Protein AF-K1SZ89-F1 (afdb_monomer)

Radius of gyration: 20.8 Å; Cα contacts (8 Å, |Δi|>4): 17; chains: 1; bounding box: 45×23×49 Å

Sequence (75 aa):
MSKSKEIRLLNDRLDYYTMEVEDDQFDAEEVIRILKRLDELEPLPEPDMSAEESLEAFWEYVKEREREEKIIAGR

Structure (mmCIF, N/CA/C/O backbone):
data_AF-K1SZ89-F1
#
_entry.id   AF-K1SZ89-F1
#
loop_
_atom_site.group_PDB
_atom_site.id
_atom_site.type_symbol
_atom_site.label_atom_id
_atom_site.label_alt_id
_atom_site.label_comp_id
_atom_site.label_asym_id
_atom_site.label_entity_id
_atom_site.label_seq_id
_atom_site.pdbx_PDB_ins_code
_atom_site.Cartn_x
_atom_site.Cartn_y
_atom_site.Cartn_z
_atom_site.occupancy
_atom_site.B_iso_or_equiv
_atom_site.auth_seq_id
_atom_site.auth_comp_id
_atom_site.auth_asym_id
_atom_site.auth_atom_id
_atom_site.pdbx_PDB_model_num
ATOM 1 N N . MET A 1 1 ? 16.591 10.135 -15.136 1.00 67.06 1 MET A N 1
ATOM 2 C CA . MET A 1 1 ? 15.231 10.704 -14.982 1.00 67.06 1 MET A CA 1
ATOM 3 C C . MET A 1 1 ? 15.150 11.347 -13.605 1.00 67.06 1 MET A C 1
ATOM 5 O O . MET A 1 1 ? 15.853 10.883 -12.721 1.00 67.06 1 MET A O 1
ATOM 9 N N . SER A 1 2 ? 14.391 12.431 -13.420 1.00 89.44 2 SER A N 1
ATOM 10 C CA . SER A 1 2 ? 14.166 12.971 -12.066 1.00 89.44 2 SER A CA 1
ATOM 11 C C . SER A 1 2 ? 13.196 12.061 -11.311 1.00 89.44 2 SER A C 1
ATOM 13 O O . SER A 1 2 ? 12.228 11.602 -11.919 1.00 89.44 2 SER A O 1
ATOM 15 N N . LYS A 1 3 ? 13.426 11.851 -10.010 1.00 90.56 3 LYS A N 1
ATOM 16 C CA . LYS A 1 3 ? 12.587 11.041 -9.111 1.00 90.56 3 LYS A CA 1
ATOM 17 C C . LYS A 1 3 ? 11.094 11.360 -9.267 1.00 90.56 3 LYS A C 1
ATOM 19 O O . LYS A 1 3 ? 10.296 10.471 -9.530 1.00 90.56 3 LYS A O 1
ATOM 24 N N . SER A 1 4 ? 10.729 12.641 -9.228 1.00 91.94 4 SER A N 1
ATOM 25 C CA . SER A 1 4 ? 9.332 13.084 -9.365 1.00 91.94 4 SER A CA 1
ATOM 26 C C . SER A 1 4 ? 8.726 12.760 -10.733 1.00 91.94 4 SER A C 1
ATOM 28 O O . SER A 1 4 ? 7.529 12.524 -10.846 1.00 91.94 4 SER A O 1
ATOM 30 N N . LYS A 1 5 ? 9.544 12.741 -11.793 1.00 94.62 5 LYS A N 1
ATOM 31 C CA . LYS A 1 5 ? 9.084 12.385 -13.142 1.00 94.62 5 LYS A CA 1
ATOM 32 C C . LYS A 1 5 ? 8.846 10.880 -13.266 1.00 94.62 5 LYS A C 1
ATOM 34 O O . LYS A 1 5 ? 7.9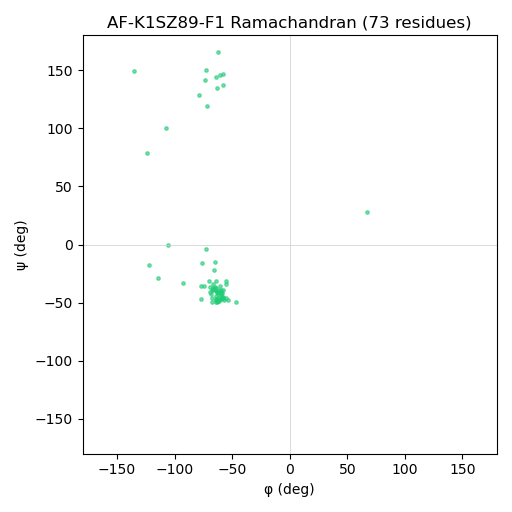37 10.486 -13.980 1.00 94.62 5 LYS A O 1
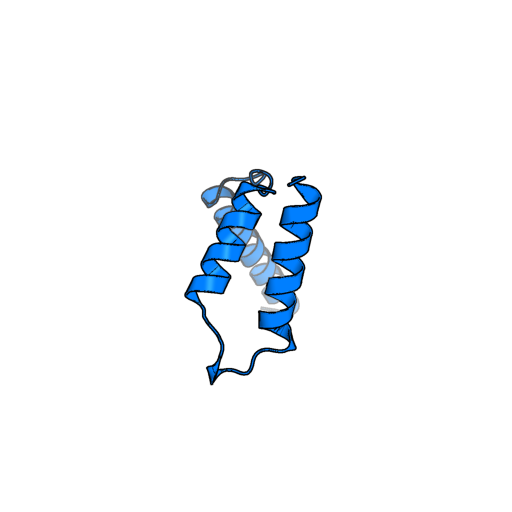ATOM 39 N N . GLU A 1 6 ? 9.663 10.067 -12.603 1.00 95.44 6 GLU A N 1
ATOM 40 C CA . GLU A 1 6 ? 9.494 8.612 -12.557 1.00 95.44 6 GLU A CA 1
ATOM 41 C C . GLU A 1 6 ? 8.237 8.227 -11.774 1.00 95.44 6 GLU A C 1
ATOM 43 O O . GLU A 1 6 ? 7.399 7.526 -12.326 1.00 95.44 6 GLU A O 1
ATOM 48 N N . ILE A 1 7 ? 8.047 8.781 -10.569 1.00 96.00 7 ILE A N 1
ATOM 49 C CA . ILE A 1 7 ? 6.831 8.579 -9.758 1.00 96.00 7 ILE A CA 1
ATOM 50 C C . ILE A 1 7 ? 5.577 8.922 -10.567 1.00 96.00 7 ILE A C 1
ATOM 52 O O . ILE A 1 7 ? 4.651 8.124 -10.635 1.00 96.00 7 ILE A O 1
ATOM 56 N N . ARG A 1 8 ? 5.572 10.075 -11.251 1.00 96.50 8 ARG A N 1
ATOM 57 C CA . ARG A 1 8 ? 4.429 10.474 -12.080 1.00 96.50 8 ARG A CA 1
ATOM 58 C C . ARG A 1 8 ? 4.113 9.450 -13.172 1.00 96.50 8 ARG A C 1
ATOM 60 O O . ARG A 1 8 ? 2.961 9.089 -13.328 1.00 96.50 8 ARG A O 1
ATOM 67 N N . LEU A 1 9 ? 5.124 8.956 -13.891 1.00 96.75 9 LEU A N 1
ATOM 68 C CA . LEU A 1 9 ? 4.917 7.955 -14.946 1.00 96.75 9 LEU A CA 1
ATOM 69 C C . LEU A 1 9 ? 4.431 6.605 -14.400 1.00 96.75 9 LEU A C 1
ATOM 71 O O . LEU A 1 9 ? 3.684 5.909 -15.081 1.00 96.75 9 LEU A O 1
ATOM 75 N N . LEU A 1 10 ? 4.880 6.220 -13.203 1.00 96.69 10 LEU A N 1
ATOM 76 C CA . LEU A 1 10 ? 4.414 5.007 -12.532 1.00 96.69 10 LEU A CA 1
ATOM 77 C C . LEU A 1 10 ? 2.949 5.147 -12.102 1.00 96.69 10 LEU A C 1
ATOM 79 O O . LEU A 1 10 ? 2.174 4.226 -12.346 1.00 96.69 10 LEU A O 1
ATOM 83 N N . ASN A 1 11 ? 2.560 6.305 -11.562 1.00 95.75 11 ASN A N 1
ATOM 84 C CA . ASN A 1 11 ? 1.168 6.604 -11.219 1.00 95.75 11 ASN A CA 1
ATOM 85 C C . ASN A 1 11 ? 0.269 6.639 -12.460 1.00 95.75 11 ASN A C 1
ATOM 87 O O . ASN A 1 11 ? -0.736 5.943 -12.475 1.00 95.75 11 ASN A O 1
ATOM 91 N N . ASP A 1 12 ? 0.682 7.318 -13.538 1.00 96.19 12 ASP A N 1
ATOM 92 C CA . ASP A 1 12 ? -0.072 7.342 -14.804 1.00 96.19 12 ASP A CA 1
ATOM 93 C C . ASP A 1 12 ? -0.328 5.911 -15.333 1.00 96.19 12 ASP A C 1
ATOM 95 O O . ASP A 1 12 ? -1.364 5.615 -15.929 1.00 96.19 12 ASP A O 1
ATOM 99 N N . ARG A 1 13 ? 0.623 4.992 -15.113 1.00 95.50 13 ARG A N 1
ATOM 100 C CA . ARG A 1 13 ? 0.479 3.586 -15.508 1.00 95.50 13 ARG A CA 1
ATOM 101 C C . ARG A 1 13 ? -0.430 2.792 -14.568 1.00 95.50 13 ARG A C 1
ATOM 103 O O . ARG A 1 13 ? -1.142 1.914 -15.047 1.00 95.50 13 ARG A O 1
ATOM 110 N N . LEU A 1 14 ? -0.419 3.069 -13.265 1.00 95.81 14 LEU A N 1
ATOM 111 C CA . LEU A 1 14 ? -1.381 2.478 -12.326 1.00 95.81 14 LEU A CA 1
ATOM 112 C C . LEU A 1 14 ? -2.808 2.948 -12.606 1.00 95.81 14 LEU A C 1
ATOM 114 O O . LEU A 1 14 ? -3.728 2.136 -12.536 1.00 95.81 14 LEU A O 1
ATOM 118 N N . ASP A 1 15 ? -2.983 4.214 -12.977 1.00 95.94 15 ASP A N 1
ATOM 119 C CA . ASP A 1 15 ? -4.285 4.759 -13.360 1.00 95.94 15 ASP A CA 1
ATOM 120 C C . ASP A 1 15 ? -4.851 4.001 -14.568 1.00 95.94 15 ASP A C 1
ATOM 122 O O . ASP A 1 15 ? -6.010 3.594 -14.544 1.00 95.94 15 ASP A O 1
ATOM 126 N N . TYR A 1 16 ? -4.020 3.690 -15.572 1.00 94.62 16 TYR A N 1
ATOM 127 C CA . TYR A 1 16 ? -4.413 2.828 -16.695 1.00 94.62 16 TYR A CA 1
ATOM 128 C C . TYR A 1 16 ? -4.905 1.447 -16.231 1.00 94.62 16 TYR A C 1
ATOM 130 O O . TYR A 1 16 ? -5.983 1.016 -16.633 1.00 94.62 16 TYR A O 1
ATOM 138 N N . TYR A 1 17 ? -4.165 0.778 -15.338 1.00 93.56 17 TYR A N 1
ATOM 139 C CA . TYR A 1 17 ? -4.579 -0.519 -14.780 1.00 93.56 17 TYR A CA 1
ATOM 140 C C . TYR A 1 17 ? -5.840 -0.448 -13.909 1.00 93.56 17 TYR A C 1
ATOM 142 O O . TYR A 1 17 ? -6.495 -1.467 -13.716 1.00 93.56 17 TYR A O 1
ATOM 150 N N . THR A 1 18 ? -6.171 0.728 -13.375 1.00 91.06 18 THR A N 1
ATOM 151 C CA . THR A 1 18 ? -7.320 0.925 -12.481 1.00 91.06 18 THR A CA 1
ATOM 152 C C . THR A 1 18 ? -8.579 1.352 -13.237 1.00 91.06 18 THR A C 1
ATOM 154 O O . THR A 1 18 ? -9.683 1.015 -12.816 1.00 91.06 18 THR A O 1
ATOM 157 N N . MET A 1 19 ? -8.432 2.120 -14.323 1.00 90.81 19 MET A N 1
ATOM 158 C CA . MET A 1 19 ? -9.552 2.787 -15.000 1.00 90.81 19 MET A CA 1
ATOM 159 C C . MET A 1 19 ? -9.823 2.288 -16.420 1.00 90.81 19 MET A C 1
ATOM 161 O O . MET A 1 19 ? -10.963 2.374 -16.867 1.00 90.81 19 MET A O 1
ATOM 165 N N . GLU A 1 20 ? -8.806 1.802 -17.133 1.00 87.56 20 GLU A N 1
ATOM 166 C CA . GLU A 1 20 ? -8.877 1.596 -18.589 1.00 87.56 20 GLU A CA 1
ATOM 167 C C . GLU A 1 20 ? -8.614 0.142 -19.016 1.00 87.56 20 GLU A C 1
ATOM 169 O O . GLU A 1 20 ? -8.931 -0.238 -20.141 1.00 87.56 20 GLU A O 1
ATOM 174 N N . VAL A 1 21 ? -8.008 -0.674 -18.149 1.00 90.38 21 VAL A N 1
ATOM 175 C CA . VAL A 1 21 ? -7.711 -2.084 -18.429 1.00 90.38 21 VAL A CA 1
ATOM 176 C C . VAL A 1 21 ? -8.950 -2.951 -18.253 1.00 90.38 21 VAL A C 1
ATOM 178 O O . VAL A 1 21 ? -9.582 -2.947 -17.202 1.00 90.38 21 VAL A O 1
ATOM 181 N N . GLU A 1 22 ? -9.239 -3.746 -19.279 1.00 90.44 22 GLU A N 1
ATOM 182 C CA . GLU A 1 22 ? -10.177 -4.865 -19.205 1.00 90.44 22 GLU A CA 1
ATOM 183 C C . GLU A 1 22 ? -9.564 -6.028 -18.405 1.00 90.44 22 GLU A C 1
ATOM 185 O O . GLU A 1 22 ? -8.349 -6.248 -18.432 1.00 90.44 22 GLU A O 1
ATOM 190 N N . ASP A 1 23 ? -10.399 -6.819 -17.728 1.00 87.81 23 ASP A N 1
ATOM 191 C CA . ASP A 1 23 ? -9.950 -7.906 -16.841 1.00 87.81 23 ASP A CA 1
ATOM 192 C C . ASP A 1 23 ? -9.023 -8.929 -17.534 1.00 87.81 23 ASP A C 1
ATOM 194 O O . ASP A 1 23 ? -8.141 -9.507 -16.899 1.00 87.81 23 ASP A O 1
ATOM 198 N N . ASP A 1 24 ? -9.197 -9.158 -18.841 1.00 91.56 24 ASP A N 1
ATOM 199 C CA . ASP A 1 24 ? -8.396 -10.099 -19.637 1.00 91.56 24 ASP A CA 1
ATOM 200 C C . ASP A 1 24 ? -6.995 -9.573 -19.996 1.00 91.56 24 ASP A C 1
ATOM 202 O O . ASP A 1 24 ? -6.117 -10.352 -20.377 1.00 91.56 24 ASP A O 1
ATOM 206 N N . GLN A 1 25 ? -6.776 -8.266 -19.856 1.00 92.00 25 GLN A N 1
ATOM 207 C CA . GLN A 1 25 ? -5.504 -7.586 -20.103 1.00 92.00 25 GLN A CA 1
ATOM 208 C C . GLN A 1 25 ? -4.791 -7.186 -18.806 1.00 92.00 25 GLN A C 1
ATOM 210 O O . GLN A 1 25 ? -3.695 -6.616 -18.853 1.00 92.00 25 GLN A O 1
ATOM 215 N N . PHE A 1 26 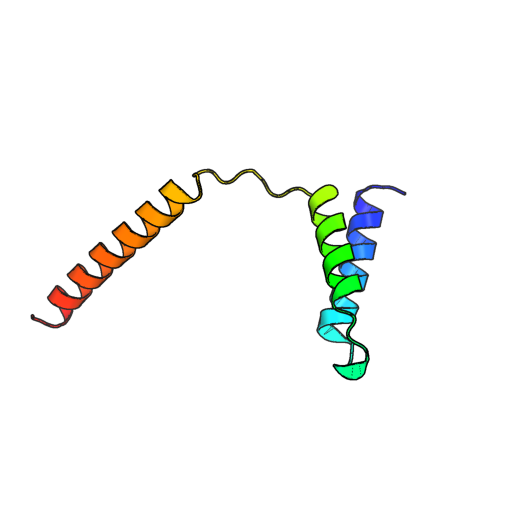? -5.391 -7.477 -17.650 1.00 94.06 26 PHE A N 1
ATOM 216 C CA . PHE A 1 26 ? -4.813 -7.159 -16.355 1.00 94.06 26 PHE A CA 1
ATOM 217 C C . PHE A 1 26 ? -3.611 -8.057 -16.039 1.00 94.06 26 PHE A C 1
ATOM 219 O O . PHE A 1 26 ? -3.722 -9.277 -15.923 1.00 94.06 26 PHE A O 1
ATOM 226 N N . ASP A 1 27 ? -2.450 -7.428 -15.859 1.00 95.69 27 ASP A N 1
ATOM 227 C CA . ASP A 1 27 ? -1.195 -8.078 -15.476 1.00 95.69 27 ASP A CA 1
ATOM 228 C C . ASP A 1 27 ? -0.875 -7.722 -14.018 1.00 95.69 27 ASP A C 1
ATOM 230 O O . ASP A 1 27 ? -0.388 -6.629 -13.704 1.00 95.69 27 ASP A O 1
ATOM 234 N N . ALA A 1 28 ? -1.181 -8.654 -13.115 1.00 95.06 28 ALA A N 1
ATOM 235 C CA . ALA A 1 28 ? -0.970 -8.473 -11.685 1.00 95.06 28 ALA A CA 1
ATOM 236 C C . ALA A 1 28 ? 0.523 -8.346 -11.342 1.00 95.06 28 ALA A C 1
ATOM 238 O O . ALA A 1 28 ? 0.897 -7.566 -10.463 1.00 95.06 28 ALA A O 1
ATOM 239 N N . GLU A 1 29 ? 1.392 -9.083 -12.034 1.00 96.88 29 GLU A N 1
ATOM 240 C CA . GLU A 1 29 ? 2.835 -9.047 -11.829 1.00 96.88 29 GLU A CA 1
ATOM 241 C C . GLU A 1 29 ? 3.433 -7.681 -12.191 1.00 96.88 29 GLU A C 1
ATOM 243 O O . GLU A 1 29 ? 4.316 -7.186 -11.478 1.00 96.88 29 GLU A O 1
ATOM 248 N N . GLU A 1 30 ? 2.952 -7.042 -13.260 1.00 95.38 30 GLU A N 1
ATOM 249 C CA . GLU A 1 30 ? 3.335 -5.672 -13.606 1.00 95.38 30 GLU A CA 1
ATOM 250 C C . GLU A 1 30 ? 2.889 -4.685 -12.527 1.00 95.38 30 GLU A C 1
ATOM 252 O O . GLU A 1 30 ? 3.711 -3.889 -12.067 1.00 95.38 30 GLU A O 1
ATOM 257 N N . VAL A 1 31 ? 1.625 -4.746 -12.095 1.00 96.38 31 VAL A N 1
ATOM 258 C CA . VAL A 1 31 ? 1.091 -3.849 -11.056 1.00 96.38 31 VAL A CA 1
ATOM 259 C C . VAL A 1 31 ? 1.898 -3.982 -9.766 1.00 96.38 31 VAL A C 1
ATOM 261 O O . VAL A 1 31 ? 2.356 -2.981 -9.215 1.00 96.38 31 VAL A O 1
ATOM 264 N N . ILE A 1 32 ? 2.180 -5.212 -9.327 1.00 97.12 32 ILE A N 1
ATOM 265 C CA . ILE A 1 32 ? 3.015 -5.475 -8.148 1.00 97.12 32 ILE A CA 1
ATOM 266 C C . ILE A 1 32 ? 4.420 -4.883 -8.326 1.00 97.12 32 ILE A C 1
ATOM 268 O O . ILE A 1 32 ? 4.984 -4.329 -7.380 1.00 97.12 32 ILE A O 1
ATOM 272 N N . ARG A 1 33 ? 5.013 -4.986 -9.521 1.00 97.19 33 ARG A N 1
ATOM 273 C CA . ARG A 1 33 ? 6.341 -4.421 -9.795 1.00 97.19 33 ARG A CA 1
ATOM 274 C C . ARG A 1 33 ? 6.334 -2.893 -9.766 1.00 97.19 33 ARG A C 1
ATOM 276 O O . ARG A 1 33 ? 7.288 -2.308 -9.254 1.00 97.19 33 ARG A O 1
ATOM 283 N N . ILE A 1 34 ? 5.282 -2.260 -10.284 1.00 96.75 34 ILE A N 1
ATOM 284 C CA . ILE A 1 34 ? 5.106 -0.804 -10.229 1.00 96.75 34 ILE A CA 1
ATOM 285 C C . ILE A 1 34 ? 4.974 -0.340 -8.774 1.00 96.75 34 ILE A C 1
ATOM 287 O O . ILE A 1 34 ? 5.693 0.574 -8.374 1.00 96.75 34 ILE A O 1
ATOM 291 N N . LEU A 1 35 ? 4.134 -1.005 -7.975 1.00 95.75 35 LEU A N 1
ATOM 292 C CA . LEU A 1 35 ? 3.931 -0.674 -6.560 1.00 95.75 35 LEU A CA 1
ATOM 293 C C . LEU A 1 35 ? 5.227 -0.789 -5.752 1.00 95.75 35 LEU A C 1
ATOM 295 O O . LEU A 1 35 ? 5.611 0.162 -5.082 1.00 95.75 35 LEU A O 1
ATOM 299 N N . LYS A 1 36 ? 5.982 -1.884 -5.907 1.00 95.31 36 LYS A N 1
ATOM 300 C CA . LYS A 1 36 ? 7.292 -2.033 -5.243 1.00 95.31 36 LYS A CA 1
ATOM 301 C C . LYS A 1 36 ? 8.263 -0.913 -5.610 1.00 95.31 36 LYS A C 1
ATOM 303 O O . LYS A 1 36 ? 9.013 -0.435 -4.765 1.00 95.31 36 LYS A O 1
ATOM 308 N N . ARG A 1 37 ? 8.264 -0.489 -6.878 1.00 96.31 37 ARG A N 1
ATOM 309 C CA . ARG A 1 37 ? 9.125 0.608 -7.325 1.00 96.31 37 ARG A CA 1
ATOM 310 C C . ARG A 1 37 ? 8.689 1.948 -6.734 1.00 96.31 37 ARG A C 1
ATOM 312 O O . ARG A 1 37 ? 9.548 2.770 -6.426 1.00 96.31 37 ARG A O 1
ATOM 319 N N . LEU A 1 38 ? 7.386 2.173 -6.585 1.00 95.62 38 LEU A N 1
ATOM 320 C CA . LEU A 1 38 ? 6.863 3.348 -5.894 1.00 95.62 38 LEU A CA 1
ATOM 321 C C . LEU A 1 38 ? 7.264 3.344 -4.420 1.00 95.62 38 LEU A C 1
ATOM 323 O O . LEU A 1 38 ? 7.776 4.363 -3.978 1.00 95.62 38 LEU A O 1
ATOM 327 N N . ASP A 1 39 ? 7.169 2.211 -3.719 1.00 93.75 39 ASP A N 1
ATOM 328 C CA . ASP A 1 39 ? 7.615 2.090 -2.321 1.00 93.75 39 ASP A CA 1
ATOM 329 C C . ASP A 1 39 ? 9.115 2.403 -2.156 1.00 93.75 39 ASP A C 1
ATOM 331 O O . ASP A 1 39 ? 9.525 3.056 -1.200 1.00 93.75 39 ASP A O 1
ATOM 335 N N . GLU A 1 40 ? 9.964 1.982 -3.100 1.00 94.06 40 GLU A N 1
ATOM 336 C 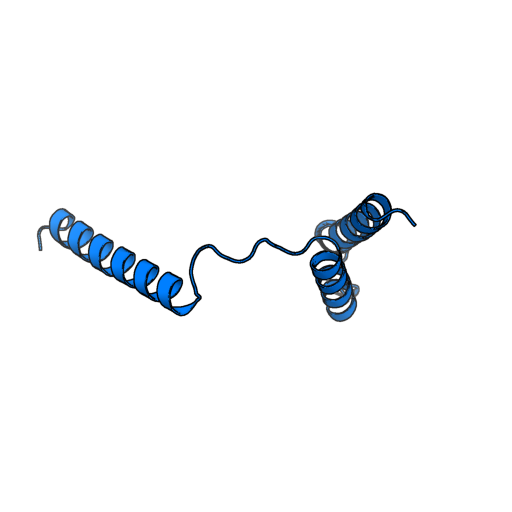CA . GLU A 1 40 ? 11.396 2.326 -3.091 1.00 94.06 40 GLU A CA 1
ATOM 337 C C . GLU A 1 40 ? 11.651 3.822 -3.327 1.00 94.06 40 GLU A C 1
ATOM 339 O O . GLU A 1 40 ? 12.600 4.402 -2.789 1.00 94.06 40 GLU A O 1
ATOM 344 N N . LEU A 1 41 ? 10.854 4.443 -4.199 1.00 94.62 41 LEU A N 1
ATOM 345 C CA . LEU A 1 41 ? 11.004 5.851 -4.545 1.00 94.62 41 LEU A CA 1
ATOM 346 C C . LEU A 1 41 ? 10.435 6.734 -3.435 1.00 94.62 41 LEU A C 1
ATOM 348 O O . LEU A 1 41 ? 11.090 7.686 -3.020 1.00 94.62 41 LEU A O 1
ATOM 352 N N . GLU A 1 42 ? 9.249 6.442 -2.938 1.00 91.56 42 GLU A N 1
ATOM 353 C CA . GLU A 1 42 ? 8.553 7.186 -1.897 1.00 91.56 42 GLU A CA 1
ATOM 354 C C . GLU A 1 42 ? 8.209 6.235 -0.748 1.00 91.56 42 GLU A C 1
ATOM 356 O O . GLU A 1 42 ? 7.075 5.774 -0.642 1.00 91.56 42 GLU A O 1
ATOM 361 N N . PRO A 1 43 ? 9.201 5.914 0.107 1.00 88.31 43 PRO A N 1
ATOM 362 C CA . PRO A 1 43 ? 8.963 5.026 1.227 1.00 88.31 43 PRO A CA 1
ATOM 363 C C . PRO A 1 43 ? 7.954 5.665 2.170 1.00 88.31 43 PRO A C 1
ATOM 365 O O . PRO A 1 43 ? 8.057 6.850 2.510 1.00 88.31 43 PRO A O 1
ATOM 368 N N . LEU A 1 44 ? 6.991 4.857 2.605 1.00 86.44 44 LEU A N 1
ATOM 369 C CA . LEU A 1 44 ? 6.077 5.252 3.662 1.00 86.44 44 LEU A CA 1
ATOM 370 C C . LEU A 1 44 ? 6.874 5.553 4.940 1.00 86.44 44 LEU A C 1
ATOM 372 O O . LEU A 1 44 ? 7.900 4.909 5.190 1.00 86.44 44 LEU A O 1
ATOM 376 N N . PRO A 1 45 ? 6.431 6.532 5.746 1.00 86.88 45 PRO A N 1
ATOM 377 C 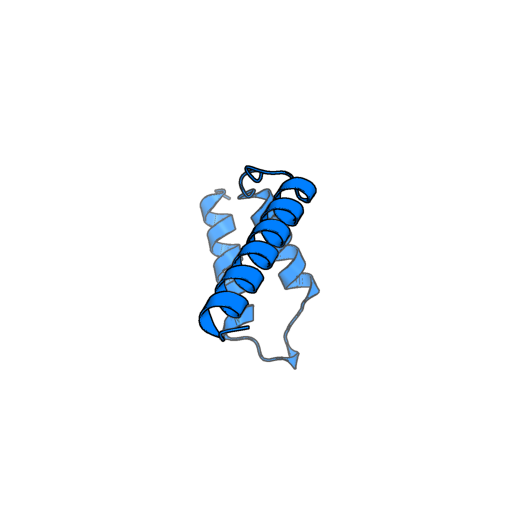CA . PRO A 1 45 ? 7.024 6.744 7.054 1.00 86.88 45 PRO A CA 1
ATOM 378 C C . PRO A 1 45 ? 6.906 5.462 7.880 1.00 86.88 45 PRO A C 1
ATOM 380 O O . PRO A 1 45 ? 5.930 4.716 7.756 1.00 86.88 45 PRO A O 1
ATOM 383 N N . GLU A 1 46 ? 7.904 5.213 8.727 1.00 85.06 46 GLU A N 1
ATOM 384 C CA . GLU A 1 46 ? 7.796 4.146 9.715 1.00 85.06 46 GLU A CA 1
ATOM 385 C C . GLU A 1 46 ? 6.565 4.408 10.596 1.00 85.06 46 GLU A C 1
ATOM 387 O O . GLU A 1 46 ? 6.304 5.563 10.948 1.00 85.06 46 GLU A O 1
ATOM 392 N N . PRO A 1 47 ? 5.773 3.371 10.909 1.00 87.19 47 PRO A N 1
ATOM 393 C CA . PRO A 1 47 ? 4.597 3.546 11.741 1.00 87.19 47 PRO A CA 1
ATOM 394 C C . PRO A 1 47 ? 5.008 4.006 13.144 1.00 87.19 47 PRO A C 1
ATOM 396 O O . PRO A 1 47 ? 6.011 3.550 13.690 1.00 87.19 47 PRO A O 1
ATOM 399 N N . ASP A 1 48 ? 4.190 4.869 13.750 1.00 88.31 48 ASP A N 1
ATOM 400 C CA . ASP A 1 48 ? 4.428 5.396 15.104 1.00 88.31 48 ASP A CA 1
ATOM 401 C C . ASP A 1 48 ? 4.363 4.310 16.198 1.00 88.31 48 ASP A C 1
ATOM 403 O O . ASP A 1 48 ? 4.783 4.538 17.332 1.00 88.31 48 ASP A O 1
ATOM 407 N N . MET A 1 49 ? 3.813 3.139 15.868 1.00 90.31 49 MET A N 1
ATOM 408 C CA . MET A 1 49 ? 3.654 1.984 16.748 1.00 90.31 49 MET A CA 1
ATOM 409 C C . MET A 1 49 ? 4.055 0.709 16.008 1.00 90.31 49 MET A C 1
ATOM 411 O O . MET A 1 49 ? 3.863 0.585 14.795 1.00 90.31 49 MET A O 1
ATOM 415 N N . SER A 1 50 ? 4.561 -0.274 16.748 1.00 93.12 50 SER A N 1
ATOM 416 C CA . SER A 1 50 ? 4.777 -1.618 16.211 1.00 93.12 50 SER A CA 1
ATOM 417 C C . SER A 1 50 ? 3.461 -2.277 15.778 1.00 93.12 50 SER A C 1
ATOM 419 O O . SER A 1 50 ? 2.358 -1.835 16.124 1.00 93.12 50 SER A O 1
ATOM 421 N N . ALA A 1 51 ? 3.567 -3.366 15.012 1.00 93.00 51 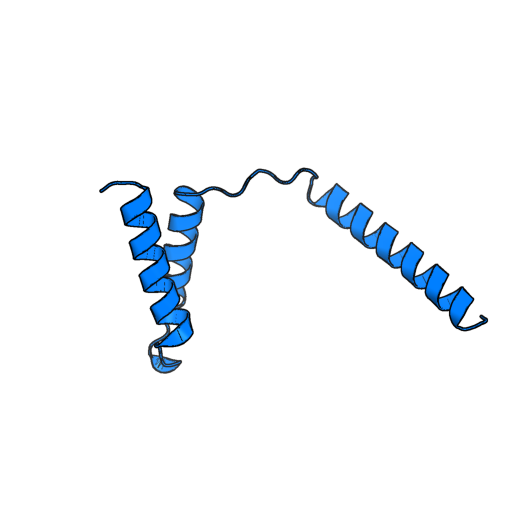ALA A N 1
ATOM 422 C CA . ALA A 1 51 ? 2.401 -4.155 14.629 1.00 93.00 51 ALA A CA 1
ATOM 423 C C . ALA A 1 51 ? 1.701 -4.738 15.867 1.00 93.00 51 ALA A C 1
ATOM 425 O O . ALA A 1 51 ? 0.473 -4.731 15.936 1.00 93.00 51 ALA A O 1
ATOM 426 N N . GLU A 1 52 ? 2.471 -5.193 16.858 1.00 95.44 52 GLU A N 1
ATOM 427 C CA . GLU A 1 52 ? 1.959 -5.711 18.125 1.00 95.44 52 GLU A CA 1
ATOM 428 C C . GLU A 1 52 ? 1.203 -4.641 18.919 1.00 95.44 52 GLU A C 1
ATOM 430 O O . GLU A 1 52 ? 0.060 -4.878 19.308 1.00 95.44 52 GLU A O 1
ATOM 435 N N . GLU A 1 53 ? 1.791 -3.454 19.100 1.00 95.88 53 GLU A N 1
ATOM 436 C CA . GLU A 1 53 ? 1.142 -2.335 19.801 1.00 95.88 53 GLU A CA 1
ATOM 437 C C . GLU A 1 53 ? -0.120 -1.868 19.066 1.00 95.88 53 GLU A C 1
ATOM 439 O O . GLU A 1 53 ? -1.155 -1.628 19.687 1.00 95.88 53 GLU A O 1
ATOM 444 N N . SER A 1 54 ? -0.073 -1.803 17.732 1.00 94.12 54 SER A N 1
ATOM 445 C CA . SER A 1 54 ? -1.230 -1.434 16.908 1.00 94.12 54 SER A CA 1
ATOM 446 C C . SER A 1 54 ? -2.375 -2.441 17.048 1.00 94.12 54 SER A C 1
ATOM 448 O O . SER A 1 54 ? -3.543 -2.057 17.133 1.00 94.12 54 SER A O 1
ATOM 450 N N . LEU A 1 55 ? -2.055 -3.739 17.091 1.00 96.44 55 LEU A N 1
ATOM 451 C CA . LEU A 1 55 ? -3.043 -4.797 17.298 1.00 96.44 55 LEU A CA 1
ATOM 452 C C . LEU A 1 55 ? -3.614 -4.768 18.716 1.00 96.44 55 LEU A C 1
ATOM 454 O O . LEU A 1 55 ? -4.821 -4.947 18.883 1.00 96.44 55 LEU A O 1
ATOM 458 N N . GLU A 1 56 ? -2.781 -4.539 19.730 1.00 96.81 56 GLU A N 1
ATOM 459 C CA . GLU A 1 56 ? -3.237 -4.415 21.114 1.00 96.81 56 GLU A CA 1
ATOM 460 C C . GLU A 1 56 ? -4.199 -3.231 21.277 1.00 96.81 56 GLU A C 1
ATOM 462 O O . GLU A 1 56 ? -5.316 -3.426 21.766 1.00 96.81 56 GLU A O 1
ATOM 467 N N . ALA A 1 57 ? -3.829 -2.053 20.765 1.00 96.19 57 ALA A N 1
ATOM 468 C CA . ALA A 1 57 ? -4.672 -0.859 20.776 1.00 96.19 57 ALA A CA 1
ATOM 469 C C . ALA A 1 57 ? -6.003 -1.083 20.037 1.00 96.19 57 ALA A C 1
ATOM 471 O O . ALA A 1 57 ? -7.068 -0.689 20.519 1.00 96.19 57 ALA A O 1
ATOM 472 N N . PHE A 1 58 ? -5.974 -1.768 18.888 1.00 96.56 58 PHE A N 1
ATOM 473 C CA . PHE A 1 58 ? -7.188 -2.133 18.159 1.00 96.56 58 PHE A CA 1
ATOM 474 C C . PHE A 1 58 ? -8.117 -3.024 18.998 1.00 96.56 58 PHE A C 1
ATOM 476 O O . PHE A 1 58 ? -9.318 -2.763 19.082 1.00 96.56 58 PHE A O 1
ATOM 483 N N . TRP A 1 59 ? -7.590 -4.062 19.653 1.00 97.69 59 TRP A N 1
ATOM 484 C CA . TRP A 1 59 ? -8.410 -4.952 20.479 1.00 97.69 59 TRP A CA 1
ATOM 485 C C . TRP A 1 59 ? -8.916 -4.291 21.761 1.00 97.69 59 TRP A C 1
ATOM 487 O O . TRP A 1 59 ? -10.005 -4.631 22.229 1.00 97.69 59 TRP A O 1
ATOM 497 N N . GLU A 1 60 ? -8.156 -3.362 22.339 1.00 97.44 60 GLU A N 1
ATOM 498 C CA . GLU A 1 60 ? -8.622 -2.533 23.450 1.00 97.44 60 GLU A CA 1
ATOM 499 C C . GLU A 1 60 ? -9.815 -1.671 23.026 1.00 97.44 60 GLU A C 1
ATOM 501 O O . GLU A 1 60 ? -10.868 -1.732 23.667 1.00 97.44 60 GLU A O 1
ATOM 506 N N . TYR A 1 61 ? -9.702 -0.987 21.884 1.00 96.94 61 TYR A N 1
ATOM 507 C CA . TYR A 1 61 ? -10.801 -0.227 21.292 1.00 96.94 61 TYR A CA 1
ATOM 508 C C . TYR A 1 61 ? -12.047 -1.096 21.059 1.00 96.94 61 TYR A C 1
ATOM 510 O O . TYR A 1 61 ? -13.154 -0.712 21.435 1.00 96.94 61 TYR A O 1
ATOM 518 N N . VAL A 1 62 ? -11.887 -2.301 20.498 1.00 96.75 62 VAL A N 1
ATOM 519 C CA . VAL A 1 62 ? -13.010 -3.234 20.282 1.00 96.75 62 VAL A CA 1
ATOM 520 C C . VAL A 1 62 ? -13.700 -3.594 21.601 1.00 96.75 62 VAL A C 1
ATOM 522 O O . VAL A 1 62 ? -14.927 -3.543 21.684 1.00 96.75 62 VAL A O 1
ATOM 525 N N . LYS A 1 63 ? -12.941 -3.914 22.657 1.00 96.25 63 LYS A N 1
ATOM 526 C CA . LYS A 1 63 ? -13.508 -4.236 23.9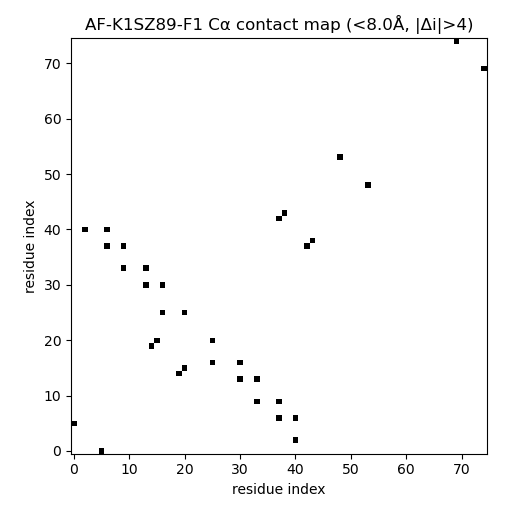80 1.00 96.25 63 LYS A CA 1
ATOM 527 C C . LYS A 1 63 ? -14.279 -3.060 24.577 1.00 96.25 63 LYS A C 1
ATOM 529 O O . LYS A 1 63 ? -15.332 -3.267 25.186 1.00 96.25 63 LYS A O 1
ATOM 534 N N . GLU A 1 64 ? -13.760 -1.844 24.433 1.00 95.94 64 GLU A N 1
ATOM 535 C CA . GLU A 1 64 ? -14.431 -0.632 24.902 1.00 95.94 64 GLU A CA 1
ATOM 536 C C . GLU A 1 64 ? -15.750 -0.412 24.154 1.00 95.94 64 GLU A C 1
ATOM 538 O O . GLU A 1 64 ? -16.800 -0.267 24.784 1.00 95.94 64 GLU A O 1
ATOM 543 N N . ARG A 1 65 ? -15.729 -0.519 22.822 1.00 95.88 65 ARG A N 1
ATOM 544 C CA . ARG A 1 65 ? -16.924 -0.418 21.975 1.00 95.88 65 ARG A C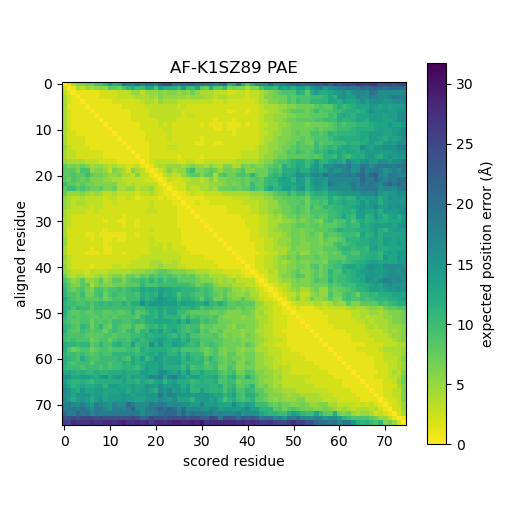A 1
ATOM 545 C C . ARG A 1 65 ? -17.991 -1.448 22.330 1.00 95.88 65 ARG A C 1
ATOM 547 O O . ARG A 1 65 ? -19.154 -1.088 22.499 1.00 95.88 65 ARG A O 1
ATOM 554 N N . GLU A 1 66 ? -17.610 -2.708 22.528 1.00 93.75 66 GLU A N 1
ATOM 555 C CA . GLU A 1 66 ? -18.550 -3.748 22.962 1.00 93.75 66 GLU A CA 1
ATOM 556 C C . GLU A 1 66 ? -19.184 -3.435 24.326 1.00 93.75 66 GLU A C 1
ATOM 558 O O . GLU A 1 66 ? -20.349 -3.763 24.572 1.00 93.75 66 GLU A O 1
ATOM 563 N N . ARG A 1 67 ? -18.426 -2.830 25.248 1.00 93.25 67 ARG A N 1
ATOM 564 C CA . ARG A 1 67 ? -18.946 -2.420 26.557 1.00 93.25 67 ARG A CA 1
ATOM 565 C C . ARG A 1 67 ? -19.961 -1.289 26.414 1.00 93.25 67 ARG A C 1
ATOM 567 O O . ARG A 1 67 ? -21.021 -1.360 27.035 1.00 93.25 67 ARG A O 1
ATOM 574 N N . GLU A 1 68 ? -19.656 -0.274 25.613 1.00 93.06 68 GLU A N 1
ATOM 575 C CA . GLU A 1 68 ? -20.577 0.832 25.329 1.00 93.06 68 GLU A CA 1
ATOM 576 C C . GLU A 1 68 ? -21.878 0.329 24.695 1.00 93.06 68 GLU A C 1
ATOM 578 O O . GLU A 1 68 ? -22.970 0.715 25.115 1.00 93.06 68 GLU A O 1
ATOM 583 N N . GLU A 1 69 ? -21.781 -0.591 23.737 1.00 92.12 69 GLU A N 1
ATOM 584 C CA . G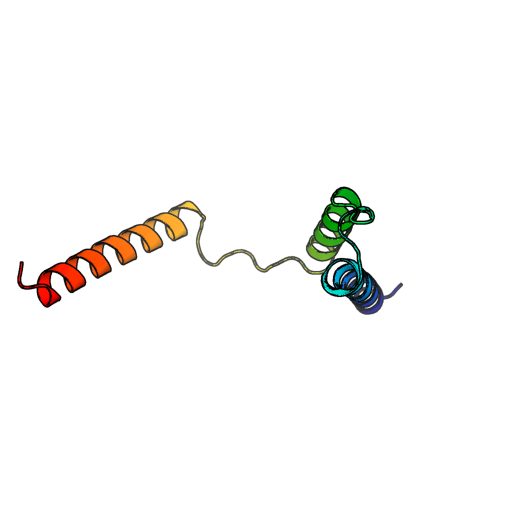LU A 1 69 ? -22.946 -1.173 23.069 1.00 92.12 69 GLU A CA 1
ATOM 585 C C . GLU A 1 69 ? -23.829 -1.979 24.023 1.00 92.12 69 GLU A C 1
ATOM 587 O O . GLU A 1 69 ? -25.053 -1.886 23.937 1.00 92.12 69 GLU A O 1
ATOM 592 N N . LYS A 1 70 ? -23.248 -2.711 24.984 1.00 91.44 70 LYS A N 1
ATOM 593 C CA . LYS A 1 70 ? -24.023 -3.409 26.029 1.00 91.44 70 LYS A CA 1
ATOM 594 C C . LYS A 1 70 ? -24.808 -2.433 26.907 1.00 91.44 70 LYS A C 1
ATOM 596 O O . LYS A 1 70 ? -25.986 -2.676 27.167 1.00 91.44 70 LYS A O 1
ATOM 601 N N . ILE A 1 71 ? -24.185 -1.314 27.289 1.00 90.31 71 ILE A N 1
ATOM 602 C CA . ILE A 1 71 ? -24.834 -0.255 28.076 1.00 90.31 71 ILE A CA 1
ATOM 603 C C . ILE A 1 71 ? -26.010 0.346 27.295 1.00 90.31 71 ILE A C 1
ATOM 605 O O . ILE A 1 71 ? -27.101 0.492 27.844 1.00 90.31 71 ILE A O 1
ATOM 609 N N . ILE A 1 72 ? -25.817 0.650 26.008 1.00 87.69 72 ILE A N 1
ATOM 610 C CA . ILE A 1 72 ? -26.870 1.203 25.140 1.00 87.69 72 ILE A CA 1
ATOM 611 C C . ILE A 1 72 ? -27.994 0.183 24.910 1.00 87.69 72 ILE A C 1
ATOM 613 O O . ILE A 1 72 ? -29.170 0.544 24.914 1.00 87.69 72 ILE A O 1
ATOM 617 N N . ALA A 1 73 ? -27.652 -1.095 24.749 1.00 86.19 73 ALA A N 1
ATOM 618 C CA . ALA A 1 73 ? -28.612 -2.180 24.573 1.00 86.19 73 ALA A CA 1
ATOM 619 C C . ALA A 1 73 ? -29.375 -2.549 25.863 1.00 86.19 73 ALA A C 1
ATOM 621 O O . ALA A 1 73 ? -30.258 -3.407 25.814 1.00 86.19 73 ALA A O 1
ATOM 622 N N . GLY A 1 74 ? -29.057 -1.922 27.004 1.00 70.69 74 GLY A N 1
ATOM 623 C CA . GLY A 1 74 ? -29.723 -2.155 28.286 1.00 70.69 74 GLY A CA 1
ATOM 624 C C . GLY A 1 74 ? -29.489 -3.553 28.872 1.00 70.69 74 GLY A C 1
ATOM 625 O O . GLY A 1 74 ? -30.367 -4.058 29.573 1.00 70.69 74 GLY A O 1
ATOM 626 N N . ARG A 1 75 ? -28.353 -4.191 28.553 1.00 58.31 75 ARG A N 1
ATOM 627 C CA . ARG A 1 75 ? -27.938 -5.496 29.097 1.00 58.31 75 ARG A CA 1
ATOM 628 C C . ARG A 1 75 ? -26.934 -5.368 30.234 1.00 58.31 75 ARG A C 1
ATOM 630 O O . ARG A 1 75 ? -26.040 -4.500 30.143 1.00 58.31 75 ARG A O 1
#

Organism: NCBI:txid408170

Nearest PDB structures (foldseek):
  3tou-assembly1_B  TM=9.097E-01  e=4.166E+00  Ralstonia solanacearum
  3lxt-assembly1_A  TM=8.021E-01  e=3.900E+00  Pseudomonas protegens Pf-5
  8otz-assembly1_EY  TM=5.921E-01  e=3.200E+00  Bos taurus

pLDDT: mean 92.39, std 6.49, range [58.31, 97.69]

Mean predicted aligned error: 7.44 Å

Foldseek 3Di:
DDLVVLLVVLVVVVCCLVPPDDPVRRDPVVNVVSVVVNCVSPPDPDDPDDPVVVVVVVVVVVVVVVVVVCVVVVD

Solvent-accessible surface area (backbone atoms only — not comparable to full-atom values): 4536 Å² total; per-residue (Å²): 132,56,68,72,59,52,53,49,54,49,49,58,52,49,48,40,66,73,73,70,52,51,83,93,72,62,54,65,70,58,52,54,52,49,51,55,52,45,43,71,74,59,61,75,76,81,69,98,54,53,72,66,55,50,50,50,53,51,52,50,52,50,54,52,51,55,52,52,50,33,59,74,70,73,102

Secondary structure (DSSP, 8-state):
--HHHHHHHHHHHHHHHHHT--GGG--HHHHHHHHHHHHHHSPPPPPSS-HHHHHHHHHHHHHHHHHHHHHHTT-